Protein AF-A0A0D3DRS8-F1 (afdb_monomer_lite)

Foldseek 3Di:
DCPPQDDPDPVSLVCCQVVVPDPPVVNVLSVVLVVLLVVLVVVQVVCVVVPHDHDDPVVSVVVSVVVSVVVVVVVVVVVPDD

Organism: NCBI:txid109376

pLDDT: mean 84.96, std 12.79, range [37.62, 96.75]

Radius of gyration: 15.1 Å; chains: 1; bounding box: 28×38×41 Å

Sequence (82 aa):
MLGPRYSCDWSTLLQMLVDGGQDKIDIFLLCYTFQITVYYVWRERNGRRHGEKPQTGDSLRRYIDKYVRNRISTTQMVGGKG

Secondary structure (DSSP, 8-state):
--GGG----HHHHHHHHHH--S-HHHHHHHHHHHHHHHHHHHHHHHHHHTTPPPPPHHHHHHHHHHHHHHHHHHHHHHTT--

Structure (mmCIF, N/CA/C/O backbone):
data_AF-A0A0D3DRS8-F1
#
_entry.id   AF-A0A0D3DRS8-F1
#
loop_
_atom_site.group_PDB
_atom_site.id
_atom_site.type_symbol
_atom_site.label_atom_id
_atom_site.label_alt_id
_atom_site.label_comp_id
_atom_site.label_asym_id
_atom_site.label_entity_id
_atom_site.label_seq_id
_atom_site.pdbx_PDB_ins_code
_atom_site.Cartn_x
_atom_site.Cartn_y
_atom_site.Cartn_z
_atom_site.occupancy
_atom_site.B_iso_or_equiv
_atom_site.auth_seq_id
_atom_site.auth_comp_id
_atom_site.auth_asym_id
_atom_site.auth_atom_id
_atom_site.pdbx_PDB_model_num
ATOM 1 N N . MET A 1 1 ? -2.609 5.531 14.833 1.00 62.25 1 MET A N 1
ATOM 2 C CA . MET A 1 1 ? -1.955 4.416 14.106 1.00 62.25 1 MET A CA 1
ATOM 3 C C . MET A 1 1 ? -2.571 3.136 14.628 1.00 62.25 1 MET A C 1
ATOM 5 O O . MET A 1 1 ? -2.691 3.024 15.838 1.00 62.25 1 MET A O 1
ATOM 9 N N . LEU A 1 2 ? -2.908 2.193 13.739 1.00 71.19 2 LEU A N 1
ATOM 10 C CA . LEU A 1 2 ? -3.738 0.994 13.984 1.00 71.19 2 LEU A CA 1
ATOM 11 C C . LEU A 1 2 ? -3.378 0.144 15.224 1.00 71.19 2 LEU A C 1
ATOM 13 O O . LEU A 1 2 ? -4.200 -0.656 15.668 1.00 71.19 2 LEU A O 1
ATOM 17 N N . GLY A 1 3 ? -2.184 0.314 15.798 1.00 79.31 3 GLY A N 1
ATOM 18 C CA . GLY A 1 3 ? -1.829 -0.226 17.107 1.00 79.31 3 GLY A CA 1
ATOM 19 C C . GLY A 1 3 ? -1.975 -1.752 17.150 1.00 79.31 3 GLY A C 1
ATOM 20 O O . GLY A 1 3 ? -1.498 -2.418 16.231 1.00 79.31 3 GLY A O 1
ATOM 21 N N . PRO A 1 4 ? -2.665 -2.322 18.155 1.00 80.19 4 PRO A N 1
ATOM 22 C CA . PRO A 1 4 ? -2.885 -3.769 18.262 1.00 80.19 4 PRO A CA 1
ATOM 23 C C . PRO A 1 4 ? -3.661 -4.380 17.086 1.00 80.19 4 PRO A C 1
ATOM 25 O O . PRO A 1 4 ? -3.633 -5.589 16.897 1.00 80.19 4 PRO A O 1
ATOM 28 N N . ARG A 1 5 ? -4.371 -3.554 16.306 1.00 77.81 5 ARG A N 1
ATOM 29 C CA . ARG A 1 5 ? -5.158 -3.970 15.137 1.00 77.81 5 ARG A CA 1
ATOM 30 C C . ARG A 1 5 ? -4.346 -3.900 13.839 1.00 77.81 5 ARG A C 1
ATOM 32 O O . ARG A 1 5 ? -4.916 -4.026 12.763 1.00 77.81 5 ARG A O 1
ATOM 39 N N . TYR A 1 6 ? -3.037 -3.654 13.904 1.00 83.12 6 TYR A N 1
ATOM 40 C CA . TYR A 1 6 ? -2.182 -3.690 12.721 1.00 83.12 6 TYR A CA 1
ATOM 41 C C . TYR A 1 6 ? -2.183 -5.086 12.081 1.00 83.12 6 TYR A C 1
ATOM 43 O O . TYR A 1 6 ? -2.045 -6.096 12.768 1.00 83.12 6 TYR A O 1
ATOM 51 N N . SER A 1 7 ? -2.291 -5.132 10.753 1.00 85.69 7 SER A N 1
ATOM 52 C CA . SER A 1 7 ? -2.202 -6.363 9.974 1.00 85.69 7 SER A CA 1
ATOM 53 C C . SER A 1 7 ? -1.437 -6.125 8.674 1.00 85.69 7 SER A C 1
ATOM 55 O O . SER A 1 7 ? -1.515 -5.050 8.080 1.00 85.69 7 SER A O 1
ATOM 57 N N . CYS A 1 8 ? -0.709 -7.148 8.229 1.00 86.19 8 CYS A N 1
ATOM 58 C CA . CYS A 1 8 ? -0.118 -7.217 6.890 1.00 86.19 8 CYS A CA 1
ATOM 59 C C . CYS A 1 8 ? -0.993 -8.023 5.912 1.00 86.19 8 CYS A C 1
ATOM 61 O O . CYS A 1 8 ? -0.662 -8.099 4.730 1.00 86.19 8 CYS A O 1
ATOM 63 N N . ASP A 1 9 ? -2.063 -8.661 6.395 1.00 90.12 9 ASP A N 1
ATOM 64 C CA . ASP A 1 9 ? -2.958 -9.471 5.574 1.00 90.12 9 ASP A CA 1
ATOM 65 C C . ASP A 1 9 ? -3.942 -8.584 4.802 1.00 90.12 9 ASP A C 1
ATOM 67 O O . ASP A 1 9 ? -4.639 -7.742 5.371 1.00 90.12 9 ASP A O 1
ATOM 71 N N . TRP A 1 10 ? -4.005 -8.785 3.486 1.00 86.50 10 TRP A N 1
ATOM 72 C CA . TRP A 1 10 ? -4.792 -7.938 2.593 1.00 86.50 10 TRP A CA 1
ATOM 73 C C . TRP A 1 10 ? -6.295 -8.026 2.866 1.00 86.50 10 TRP A C 1
ATOM 75 O O . TRP A 1 10 ? -6.980 -7.005 2.891 1.00 86.50 10 TRP A O 1
ATOM 85 N N . SER A 1 11 ? -6.807 -9.232 3.111 1.00 90.69 11 SER A N 1
ATOM 86 C CA . SER A 1 11 ? -8.229 -9.461 3.387 1.00 90.69 11 SER A CA 1
ATOM 87 C C . SER A 1 11 ? -8.652 -8.793 4.694 1.00 90.69 11 SER A C 1
ATOM 89 O O . SER A 1 11 ? -9.700 -8.156 4.760 1.00 90.69 11 SER A O 1
ATOM 91 N N . THR A 1 12 ? -7.794 -8.862 5.709 1.00 89.62 12 THR A N 1
ATOM 92 C CA . THR A 1 12 ? -7.972 -8.203 7.005 1.00 89.62 12 THR A CA 1
ATOM 93 C C . THR A 1 12 ? -7.991 -6.682 6.859 1.00 89.62 12 THR A C 1
ATOM 95 O O . THR A 1 12 ? -8.865 -6.019 7.412 1.00 89.62 12 THR A O 1
ATOM 98 N N . LEU A 1 13 ? -7.073 -6.110 6.071 1.00 88.25 13 LEU A N 1
ATOM 99 C CA . LEU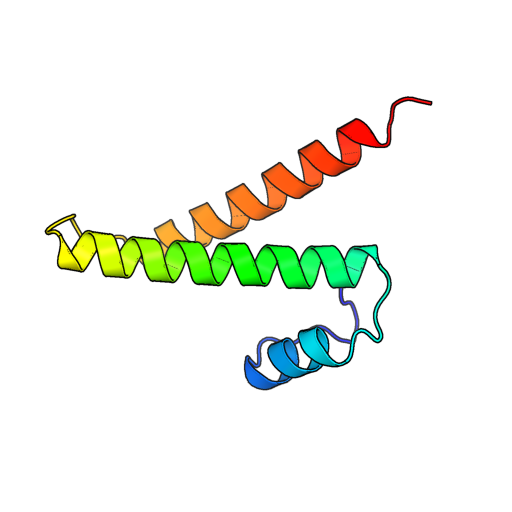 A 1 13 ? -7.055 -4.671 5.786 1.00 88.25 13 LEU A CA 1
ATOM 100 C C . LEU A 1 13 ? -8.317 -4.213 5.034 1.00 88.25 13 LEU A C 1
ATOM 102 O O . LEU A 1 13 ? -8.848 -3.143 5.328 1.00 88.25 13 LEU A O 1
ATOM 106 N N . LEU A 1 14 ? -8.826 -5.024 4.100 1.00 89.19 14 LEU A N 1
ATOM 107 C CA . LEU A 1 14 ? -10.090 -4.761 3.404 1.00 89.19 14 LEU A CA 1
ATOM 108 C C . LEU A 1 14 ? -11.296 -4.819 4.345 1.00 89.19 14 LEU A C 1
ATOM 110 O O . LEU A 1 14 ? -12.158 -3.949 4.280 1.00 89.19 14 LEU A O 1
ATOM 114 N N . GLN A 1 15 ? -11.352 -5.800 5.245 1.00 90.88 15 GLN A N 1
ATOM 115 C CA . GLN A 1 15 ? -12.404 -5.861 6.261 1.00 90.88 15 GLN A CA 1
ATOM 116 C C . GLN A 1 15 ? -12.358 -4.638 7.177 1.00 90.88 15 GLN A C 1
ATOM 118 O O . GLN A 1 15 ? -13.389 -4.024 7.419 1.00 90.88 15 GLN A O 1
ATOM 123 N N . MET A 1 16 ? -11.165 -4.220 7.606 1.00 87.88 16 MET A N 1
ATOM 124 C CA . MET A 1 16 ? -10.973 -3.001 8.395 1.00 87.88 16 MET A CA 1
ATOM 125 C C . MET A 1 16 ? -11.454 -1.738 7.670 1.00 87.88 16 MET A C 1
ATOM 127 O O . MET A 1 16 ? -11.966 -0.836 8.325 1.00 87.88 16 MET A O 1
ATOM 131 N N . LEU A 1 17 ? -11.298 -1.667 6.346 1.00 86.88 17 LEU A N 1
ATOM 132 C CA . LEU A 1 17 ? -11.804 -0.561 5.526 1.00 86.88 17 LEU A CA 1
ATOM 133 C C . LEU A 1 17 ? -13.337 -0.523 5.468 1.00 86.88 17 LEU A C 1
ATOM 135 O O . LEU A 1 17 ? -13.909 0.563 5.430 1.00 86.88 17 LEU A O 1
ATOM 139 N N . VAL A 1 18 ? -13.987 -1.689 5.432 1.00 88.00 18 VAL A N 1
ATOM 140 C CA . VAL A 1 18 ? -15.449 -1.813 5.305 1.00 88.00 18 VAL A CA 1
ATOM 141 C C . VAL A 1 18 ? -16.155 -1.659 6.652 1.00 88.00 18 VAL A C 1
ATOM 143 O O . VAL A 1 18 ? -17.194 -1.011 6.717 1.00 88.00 18 VAL A O 1
ATOM 146 N N . ASP A 1 19 ? -15.595 -2.241 7.712 1.00 85.06 19 ASP A N 1
ATOM 147 C CA . ASP A 1 19 ? -16.182 -2.258 9.057 1.00 85.06 19 ASP A CA 1
ATOM 148 C C . ASP A 1 19 ? -16.267 -0.853 9.671 1.00 85.06 19 ASP A C 1
ATOM 150 O O . ASP A 1 19 ? -17.228 -0.524 10.362 1.00 85.06 19 ASP A O 1
ATOM 154 N N . GLY A 1 20 ? -15.276 0.006 9.401 1.00 76.81 20 GLY A N 1
ATOM 155 C CA . GLY A 1 20 ? -15.286 1.399 9.855 1.00 76.81 20 GLY A CA 1
ATOM 156 C C . GLY A 1 20 ? -15.317 1.568 11.381 1.00 76.81 20 GLY A C 1
ATOM 157 O O . GLY A 1 20 ? -15.690 2.629 11.877 1.00 76.81 20 GLY A O 1
ATOM 158 N N . GLY A 1 21 ? -14.934 0.538 12.141 1.00 78.94 21 GLY A N 1
ATOM 159 C CA . GLY A 1 21 ? -14.908 0.532 13.605 1.00 78.94 21 GLY A CA 1
ATOM 160 C C . GLY A 1 21 ? -13.669 1.185 14.236 1.00 78.94 21 GLY A C 1
ATOM 161 O O . GLY A 1 21 ? -13.314 0.845 15.369 1.00 78.94 21 GLY A O 1
ATOM 162 N N . GLN A 1 22 ? -12.947 2.043 13.511 1.00 80.69 22 GLN A N 1
ATOM 163 C CA . GLN A 1 22 ? -11.750 2.755 13.979 1.00 80.69 22 GLN A CA 1
ATOM 164 C C . GLN A 1 22 ? -12.031 4.254 14.182 1.00 80.69 22 GLN A C 1
ATOM 166 O O . GLN A 1 22 ? -13.030 4.792 13.710 1.00 80.69 22 GLN A O 1
ATOM 171 N N . ASP A 1 23 ? -11.137 4.951 14.888 1.00 83.88 23 ASP A N 1
ATOM 172 C CA . ASP A 1 23 ? -11.206 6.412 15.000 1.00 83.88 23 ASP A CA 1
ATOM 173 C C . ASP A 1 23 ? -11.133 7.066 13.605 1.00 83.88 23 ASP A C 1
ATOM 175 O O . ASP A 1 23 ? -10.476 6.550 12.696 1.00 83.88 23 ASP A O 1
ATOM 179 N N . LYS A 1 24 ? -11.775 8.227 13.433 1.00 83.38 24 LYS A N 1
ATOM 180 C CA . LYS A 1 24 ? -11.800 9.005 12.184 1.00 83.38 24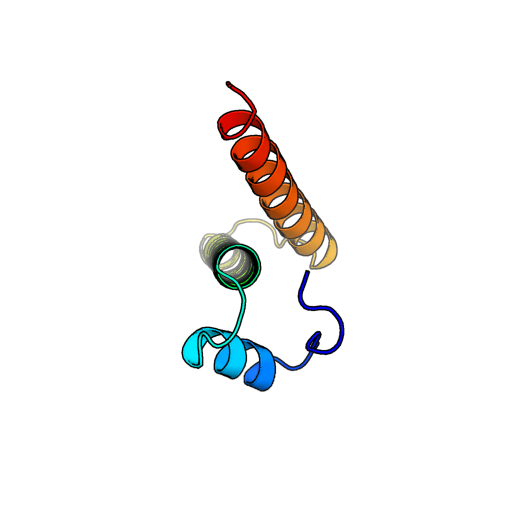 LYS A CA 1
ATOM 181 C C . LYS A 1 24 ? -10.412 9.187 11.571 1.00 83.38 24 LYS A C 1
ATOM 183 O O . LYS A 1 24 ? -10.273 9.086 10.352 1.00 83.38 24 LYS A O 1
ATOM 188 N N . ILE A 1 25 ? -9.393 9.454 12.391 1.00 83.50 25 ILE A N 1
ATOM 189 C CA . ILE A 1 25 ? -8.020 9.634 11.899 1.00 83.50 25 ILE A CA 1
ATOM 190 C C . ILE A 1 25 ? -7.457 8.305 11.392 1.00 83.50 25 ILE A C 1
ATOM 192 O O . ILE A 1 25 ? -6.844 8.268 10.326 1.00 83.50 25 ILE A O 1
ATOM 196 N N . ASP A 1 26 ? -7.681 7.209 12.114 1.00 83.62 26 ASP A N 1
ATOM 197 C CA . ASP A 1 26 ? -7.181 5.893 11.722 1.00 83.62 26 ASP A CA 1
ATOM 198 C C . ASP A 1 26 ? -7.873 5.372 10.455 1.00 83.62 26 ASP A C 1
ATOM 200 O O . ASP A 1 26 ? -7.184 4.885 9.557 1.00 83.62 26 ASP A O 1
ATOM 204 N N . ILE A 1 27 ? -9.194 5.554 10.318 1.00 86.81 27 ILE A N 1
ATOM 205 C CA . ILE A 1 27 ? -9.928 5.246 9.077 1.00 86.81 27 ILE A CA 1
ATOM 206 C C . ILE A 1 27 ? -9.400 6.093 7.926 1.00 86.81 27 ILE A C 1
ATOM 208 O O . ILE A 1 27 ? -9.125 5.565 6.850 1.00 86.81 27 ILE A O 1
ATOM 212 N N . PHE A 1 28 ? -9.221 7.400 8.134 1.00 85.94 28 PHE A N 1
ATOM 213 C CA . PHE A 1 28 ? -8.697 8.283 7.096 1.00 85.94 28 PHE A CA 1
ATOM 214 C C . PHE A 1 28 ? -7.313 7.830 6.619 1.00 85.94 28 PHE A C 1
ATOM 216 O O . PHE A 1 28 ? -7.085 7.713 5.415 1.00 85.94 28 PHE A O 1
ATOM 223 N N . LEU A 1 29 ? -6.397 7.543 7.547 1.00 87.38 29 LEU A N 1
ATOM 224 C CA . LEU A 1 29 ? -5.050 7.077 7.223 1.00 87.38 29 LEU A CA 1
ATOM 225 C C . LEU A 1 29 ? -5.072 5.730 6.499 1.00 87.38 29 LEU A C 1
ATOM 227 O O . LEU A 1 29 ? -4.327 5.557 5.531 1.00 87.38 29 LEU A O 1
ATOM 231 N N . LEU A 1 30 ? -5.926 4.801 6.934 1.00 87.69 30 LEU A N 1
ATOM 232 C CA . LEU A 1 30 ? -6.092 3.492 6.309 1.00 87.69 30 LEU A CA 1
ATOM 233 C C . LEU A 1 30 ? -6.623 3.632 4.873 1.00 87.69 30 LEU A C 1
ATOM 235 O O . LEU A 1 30 ? -5.975 3.163 3.936 1.00 87.69 30 LEU A O 1
ATOM 239 N N . CYS A 1 31 ? -7.734 4.349 4.684 1.00 89.50 31 CYS A N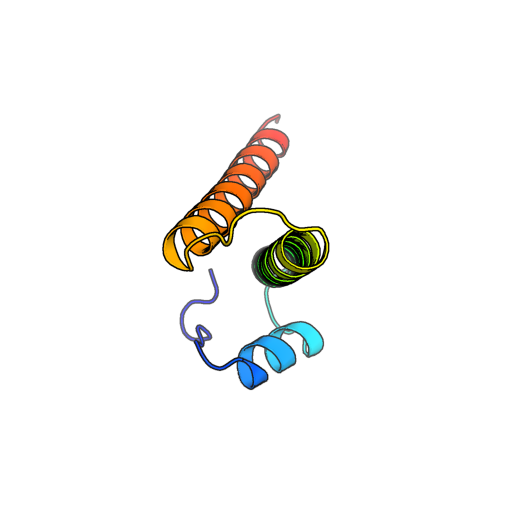 1
ATOM 240 C CA . CYS A 1 31 ? -8.331 4.634 3.377 1.00 89.50 31 CYS A CA 1
ATOM 241 C C . CYS A 1 31 ? -7.350 5.334 2.441 1.00 89.50 31 CYS A C 1
ATOM 243 O O . CYS A 1 31 ? -7.174 4.921 1.296 1.00 89.50 31 CYS A O 1
ATOM 245 N N . TYR A 1 32 ? -6.681 6.379 2.924 1.00 89.75 32 TYR A N 1
ATOM 246 C CA . TYR A 1 32 ? -5.758 7.155 2.110 1.00 89.75 32 TYR A CA 1
ATOM 247 C C . TYR A 1 32 ? -4.538 6.328 1.691 1.00 89.75 32 TYR A C 1
ATOM 249 O O . TYR A 1 32 ? -4.161 6.319 0.518 1.00 89.75 32 TYR A O 1
ATOM 257 N N . THR A 1 33 ? -3.941 5.580 2.622 1.00 90.25 33 THR A N 1
ATOM 258 C CA . THR A 1 33 ? -2.795 4.705 2.324 1.00 90.25 33 THR A CA 1
ATOM 259 C C . THR A 1 33 ? -3.180 3.624 1.316 1.00 90.25 33 THR A C 1
ATOM 261 O O . THR A 1 33 ? -2.425 3.359 0.375 1.00 90.25 33 THR A O 1
ATOM 264 N N . PHE A 1 34 ? -4.375 3.047 1.458 1.00 90.12 34 PHE A N 1
ATOM 265 C CA . PHE A 1 34 ? -4.916 2.072 0.517 1.00 90.12 34 PHE A CA 1
ATOM 266 C C . PHE A 1 34 ? -5.103 2.672 -0.885 1.00 90.12 34 PHE A C 1
ATOM 268 O O . PHE A 1 34 ? -4.590 2.124 -1.862 1.00 90.12 34 PHE A O 1
ATOM 275 N N . GLN A 1 35 ? -5.753 3.836 -0.987 1.00 91.81 35 GLN A N 1
ATOM 276 C CA . GLN A 1 35 ? -5.975 4.546 -2.253 1.00 91.81 35 GLN A CA 1
ATOM 277 C C . GLN A 1 35 ? -4.661 4.861 -2.974 1.00 91.81 35 GLN A C 1
ATOM 279 O O . GLN A 1 35 ? -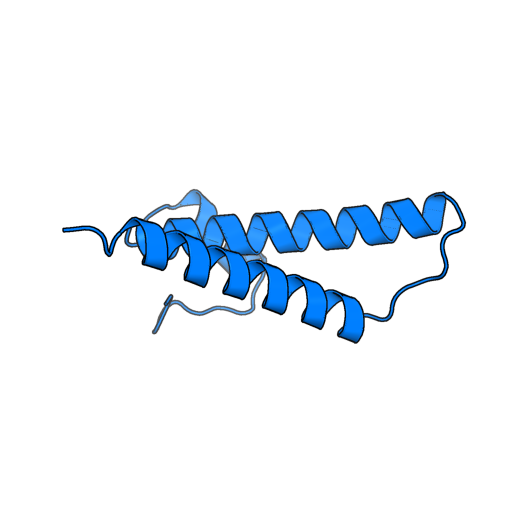4.522 4.573 -4.164 1.00 91.81 35 GLN A O 1
ATOM 284 N N . ILE A 1 36 ? -3.676 5.407 -2.255 1.00 92.50 36 ILE A N 1
ATOM 285 C CA . ILE A 1 36 ? -2.357 5.727 -2.813 1.00 92.50 36 ILE A CA 1
ATOM 286 C C . ILE A 1 36 ? -1.659 4.459 -3.307 1.00 92.50 36 ILE A C 1
ATOM 288 O O . ILE A 1 36 ? -1.121 4.449 -4.413 1.00 92.50 36 ILE A O 1
ATOM 292 N N . THR A 1 37 ? -1.702 3.376 -2.531 1.00 92.38 37 THR A N 1
ATOM 293 C CA . THR A 1 37 ? -1.088 2.099 -2.915 1.00 92.38 37 THR A CA 1
ATOM 294 C C . THR A 1 37 ? -1.690 1.560 -4.212 1.00 92.38 37 THR A C 1
ATOM 296 O O . THR A 1 37 ? -0.954 1.267 -5.155 1.00 92.38 37 THR A O 1
ATOM 299 N N . VAL A 1 38 ? -3.023 1.494 -4.299 1.00 92.81 38 VAL A N 1
ATOM 300 C CA . VAL A 1 38 ? -3.731 1.029 -5.502 1.00 92.81 38 VAL A CA 1
ATOM 301 C C . VAL A 1 38 ? -3.420 1.920 -6.705 1.00 92.81 38 VAL A C 1
ATOM 303 O O . VAL A 1 38 ? -3.102 1.403 -7.776 1.00 92.81 38 VAL A O 1
ATOM 306 N N . TYR A 1 39 ? -3.443 3.244 -6.529 1.00 94.25 39 TYR A N 1
ATOM 307 C CA . TYR A 1 39 ? -3.127 4.198 -7.592 1.00 94.25 39 TYR A CA 1
ATOM 308 C C . TYR A 1 39 ? -1.719 3.992 -8.156 1.00 94.25 39 TYR A C 1
ATOM 310 O O . TYR A 1 39 ? -1.552 3.919 -9.371 1.00 94.25 39 TYR A O 1
ATOM 318 N N . TYR A 1 40 ? -0.704 3.865 -7.300 1.00 93.44 40 TYR A N 1
ATOM 319 C CA . TYR A 1 40 ? 0.679 3.700 -7.750 1.00 93.44 40 TYR A CA 1
ATOM 320 C C . TYR A 1 40 ? 0.914 2.354 -8.437 1.00 93.44 40 TYR A C 1
ATOM 322 O O . TYR A 1 40 ? 1.602 2.310 -9.455 1.00 93.44 40 TYR A O 1
ATOM 330 N N . VAL A 1 41 ? 0.299 1.275 -7.945 1.00 93.31 41 VAL A N 1
ATOM 331 C CA . VAL A 1 41 ? 0.341 -0.036 -8.613 1.00 93.31 41 VAL A CA 1
ATOM 332 C C . VAL A 1 41 ? -0.328 0.025 -9.985 1.00 93.31 41 VAL A C 1
ATOM 334 O O . VAL A 1 41 ? 0.225 -0.479 -10.963 1.00 93.31 41 VAL A O 1
ATOM 337 N N . TRP A 1 42 ? -1.505 0.648 -10.072 1.00 95.62 42 TRP A N 1
ATOM 338 C CA . TRP A 1 42 ? -2.197 0.842 -11.343 1.00 95.62 42 TRP A CA 1
ATOM 339 C C . TRP A 1 42 ? -1.362 1.686 -12.311 1.00 95.62 42 TRP A C 1
ATOM 341 O O . TRP A 1 42 ? -1.163 1.277 -13.453 1.00 95.62 42 TRP A O 1
ATOM 351 N N . ARG A 1 43 ? -0.825 2.821 -11.850 1.00 94.94 43 ARG A N 1
ATOM 352 C CA . ARG A 1 43 ? -0.013 3.739 -12.655 1.00 94.94 43 ARG A CA 1
ATOM 353 C C . ARG A 1 43 ? 1.218 3.045 -13.220 1.00 94.94 43 ARG A C 1
ATOM 355 O O . ARG A 1 43 ? 1.507 3.221 -14.395 1.00 94.94 43 ARG A O 1
ATOM 362 N N . GLU A 1 44 ? 1.916 2.259 -12.404 1.00 95.19 44 GLU A N 1
ATOM 363 C CA . GLU A 1 44 ? 3.083 1.500 -12.852 1.00 95.19 44 GLU A CA 1
ATOM 364 C C . GLU A 1 44 ? 2.685 0.539 -13.978 1.00 95.19 44 GLU A C 1
ATOM 366 O O . GLU A 1 44 ? 3.241 0.601 -15.077 1.00 95.19 44 GLU A O 1
ATOM 371 N N . ARG A 1 45 ? 1.663 -0.295 -13.736 1.00 94.69 45 ARG A N 1
ATOM 372 C CA . ARG A 1 45 ? 1.185 -1.276 -14.719 1.00 94.69 45 ARG A CA 1
ATOM 373 C C . ARG A 1 45 ? 0.750 -0.603 -16.017 1.00 94.69 45 ARG A C 1
ATOM 375 O O . ARG A 1 45 ? 1.000 -1.134 -17.098 1.00 94.69 45 ARG A O 1
ATOM 382 N N . ASN A 1 46 ? 0.110 0.558 -15.910 1.00 96.75 46 ASN A N 1
ATOM 383 C CA . ASN A 1 46 ? -0.299 1.347 -17.059 1.00 96.75 46 ASN A CA 1
ATOM 384 C C . ASN A 1 46 ? 0.913 1.910 -17.815 1.00 96.75 46 ASN A C 1
ATOM 386 O O . ASN A 1 46 ? 0.975 1.786 -19.033 1.00 96.75 46 ASN A O 1
ATOM 390 N N . GLY A 1 47 ? 1.913 2.439 -17.108 1.00 96.12 47 GLY A N 1
ATOM 391 C CA . GLY A 1 47 ? 3.174 2.886 -17.700 1.00 96.12 47 GLY A CA 1
ATOM 392 C C . GLY A 1 47 ? 3.857 1.770 -18.489 1.00 96.12 47 GLY A C 1
ATOM 393 O O . GLY A 1 47 ? 4.163 1.952 -19.666 1.00 96.12 47 GLY A O 1
ATOM 394 N N . ARG A 1 48 ? 3.987 0.569 -17.904 1.00 95.12 48 ARG A N 1
ATOM 395 C CA . ARG A 1 48 ? 4.523 -0.609 -18.616 1.00 95.12 48 ARG A CA 1
ATOM 396 C C . ARG A 1 48 ? 3.736 -0.927 -19.882 1.00 95.12 48 ARG A C 1
ATOM 398 O O . ARG A 1 48 ? 4.333 -1.197 -20.920 1.00 95.12 48 ARG A O 1
ATOM 405 N N . ARG A 1 49 ? 2.400 -0.873 -19.816 1.00 96.50 49 ARG A N 1
ATOM 406 C CA . ARG A 1 49 ? 1.523 -1.102 -20.977 1.00 96.50 49 ARG A CA 1
ATOM 407 C C . ARG A 1 49 ? 1.766 -0.090 -22.103 1.00 96.50 49 ARG A C 1
ATOM 409 O O . ARG A 1 49 ? 1.619 -0.450 -23.266 1.00 96.50 49 ARG A O 1
ATOM 416 N N . HIS A 1 50 ? 2.150 1.139 -21.768 1.00 96.75 50 HIS A N 1
ATOM 417 C CA . HIS A 1 50 ? 2.457 2.206 -22.722 1.00 96.75 50 HIS A CA 1
ATOM 418 C C . HIS A 1 50 ? 3.952 2.322 -23.073 1.00 96.75 50 HIS A C 1
ATOM 420 O O . HIS A 1 50 ? 4.348 3.277 -23.737 1.00 96.75 50 HIS A O 1
ATOM 426 N N . GLY A 1 51 ? 4.781 1.351 -22.676 1.00 95.38 51 GLY A N 1
ATOM 427 C CA . GLY A 1 51 ? 6.202 1.300 -23.035 1.00 95.38 51 GLY A CA 1
ATOM 428 C C . GLY A 1 51 ? 7.130 2.103 -22.119 1.00 95.38 51 GLY A C 1
ATOM 429 O O . GLY A 1 51 ? 8.304 2.278 -22.447 1.00 95.38 51 GLY A O 1
ATOM 430 N N . GLU A 1 52 ? 6.649 2.575 -20.966 1.00 95.62 52 GLU A N 1
ATOM 431 C CA . GLU A 1 52 ? 7.529 3.132 -19.938 1.00 95.62 52 GLU A CA 1
ATOM 432 C C . GLU A 1 52 ? 8.441 2.043 -19.357 1.00 95.62 52 GLU A C 1
ATOM 434 O O . GLU A 1 52 ? 8.090 0.860 -19.275 1.00 95.62 52 GLU A O 1
ATOM 439 N N . LYS A 1 53 ? 9.636 2.450 -18.917 1.00 93.75 53 LYS A N 1
ATOM 440 C CA . LYS A 1 53 ? 10.585 1.531 -18.283 1.00 93.75 53 LYS A CA 1
ATOM 441 C C . LYS A 1 53 ? 10.017 1.029 -16.947 1.00 93.75 53 LYS A C 1
ATOM 443 O O . LYS A 1 53 ? 9.587 1.860 -16.143 1.00 93.75 53 LYS A O 1
ATOM 448 N N . PRO A 1 54 ? 10.074 -0.287 -16.666 1.00 91.81 54 PRO A N 1
ATOM 449 C CA . PRO A 1 54 ? 9.619 -0.838 -15.396 1.00 91.81 54 PRO A CA 1
ATOM 450 C C . PRO A 1 54 ? 10.301 -0.170 -14.204 1.00 91.81 54 PRO A C 1
ATOM 452 O O . PRO A 1 54 ? 11.526 -0.029 -14.172 1.00 91.81 54 PRO A O 1
ATOM 455 N N . GLN A 1 55 ? 9.509 0.192 -13.199 1.00 90.75 55 GLN A N 1
ATOM 456 C CA . GLN A 1 55 ? 10.043 0.620 -11.911 1.00 90.75 55 GLN A CA 1
ATOM 457 C C . GLN A 1 55 ? 10.242 -0.589 -10.993 1.00 90.75 55 GLN A C 1
ATOM 459 O O . GLN A 1 55 ? 9.482 -1.560 -11.031 1.00 90.75 55 GLN A O 1
ATOM 464 N N . THR A 1 56 ? 11.265 -0.527 -10.139 1.00 92.19 56 THR A N 1
ATOM 465 C CA . THR A 1 56 ? 11.478 -1.543 -9.103 1.00 92.19 56 THR A CA 1
ATOM 466 C C . THR A 1 56 ? 10.409 -1.434 -8.015 1.00 92.19 56 THR A C 1
ATOM 468 O O . THR A 1 56 ? 9.898 -0.346 -7.726 1.00 92.19 56 THR A O 1
ATOM 471 N N . GLY A 1 57 ? 10.099 -2.561 -7.365 1.00 90.38 57 GLY A N 1
ATOM 472 C CA . GLY A 1 57 ? 9.177 -2.583 -6.224 1.00 90.38 57 GLY A CA 1
ATOM 473 C C . GLY A 1 57 ? 9.620 -1.650 -5.091 1.00 90.38 57 GLY A C 1
ATOM 474 O O . GLY A 1 57 ? 8.787 -0.973 -4.491 1.00 90.38 57 GLY A O 1
ATOM 475 N N . ASP A 1 58 ? 10.930 -1.527 -4.862 1.00 92.38 58 ASP A N 1
ATOM 476 C CA . ASP A 1 58 ? 11.492 -0.621 -3.855 1.00 92.38 58 ASP A CA 1
ATOM 477 C C . ASP A 1 58 ? 11.249 0.855 -4.173 1.00 92.38 58 ASP A C 1
ATOM 479 O O . ASP A 1 58 ? 10.901 1.632 -3.281 1.00 92.38 58 ASP A O 1
ATOM 483 N N . SER A 1 59 ? 11.385 1.254 -5.440 1.00 90.75 59 SER A N 1
ATOM 484 C CA . SER A 1 59 ? 11.057 2.613 -5.874 1.00 90.75 59 SER A CA 1
ATOM 485 C C . SER A 1 59 ? 9.576 2.905 -5.655 1.00 90.75 59 SER A C 1
ATOM 487 O O . SER A 1 59 ? 9.234 3.937 -5.077 1.00 90.75 59 SER A O 1
ATOM 489 N N . LEU A 1 60 ? 8.699 1.969 -6.031 1.00 91.88 60 LEU A N 1
ATOM 490 C CA . LEU A 1 60 ? 7.256 2.109 -5.840 1.00 91.88 60 LEU A CA 1
ATOM 491 C C . LEU A 1 60 ? 6.891 2.257 -4.357 1.00 91.88 60 LEU A C 1
ATOM 493 O O . LEU A 1 60 ? 6.141 3.161 -3.988 1.00 91.88 60 LEU A O 1
ATOM 497 N N . ARG A 1 61 ? 7.491 1.428 -3.493 1.00 91.50 61 ARG A N 1
ATOM 498 C CA . ARG A 1 61 ? 7.334 1.507 -2.036 1.00 91.50 61 ARG A CA 1
ATOM 499 C C . ARG A 1 61 ? 7.777 2.864 -1.490 1.00 91.50 61 ARG A C 1
ATOM 501 O O . ARG A 1 61 ? 7.054 3.458 -0.694 1.00 91.50 61 ARG A O 1
ATOM 508 N N . ARG A 1 62 ? 8.936 3.373 -1.926 1.00 93.12 62 ARG A N 1
ATOM 509 C CA . ARG A 1 62 ? 9.446 4.696 -1.520 1.00 93.12 62 ARG A CA 1
ATOM 510 C C . ARG A 1 62 ? 8.518 5.826 -1.953 1.00 93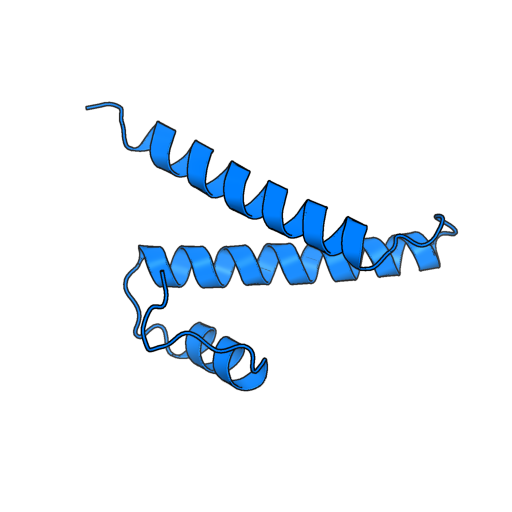.12 62 ARG A C 1
ATOM 512 O O . ARG A 1 62 ? 8.312 6.758 -1.178 1.00 93.12 62 ARG A O 1
ATOM 519 N N . TYR A 1 63 ? 7.950 5.754 -3.158 1.00 90.50 63 TYR A N 1
ATOM 520 C CA . TYR A 1 63 ? 6.956 6.732 -3.595 1.00 90.50 63 TYR A CA 1
ATOM 521 C C . TYR A 1 63 ? 5.725 6.684 -2.694 1.00 90.50 63 TYR A C 1
ATOM 523 O O . TYR A 1 63 ? 5.384 7.702 -2.101 1.00 90.50 63 TYR A O 1
ATOM 531 N N . ILE A 1 64 ? 5.109 5.516 -2.519 1.00 91.50 64 ILE A N 1
ATOM 532 C CA . ILE A 1 64 ? 3.913 5.365 -1.680 1.00 91.50 64 ILE A CA 1
ATOM 533 C C . ILE A 1 64 ? 4.152 5.933 -0.271 1.00 91.50 64 ILE A C 1
ATOM 535 O O . ILE A 1 64 ? 3.395 6.798 0.168 1.00 91.50 64 ILE A O 1
ATOM 539 N N . ASP A 1 65 ? 5.244 5.545 0.395 1.00 91.31 65 ASP A N 1
ATOM 540 C CA . ASP A 1 65 ? 5.606 6.039 1.733 1.00 91.31 65 ASP A CA 1
ATOM 541 C C . ASP A 1 65 ? 5.778 7.569 1.769 1.00 91.31 65 ASP A C 1
ATOM 543 O O . ASP A 1 65 ? 5.216 8.247 2.634 1.00 91.31 65 ASP A O 1
ATOM 547 N N . LYS A 1 66 ? 6.476 8.144 0.780 1.00 92.00 66 LYS A N 1
ATOM 548 C CA . LYS A 1 66 ? 6.655 9.598 0.662 1.00 92.00 66 LYS A CA 1
ATOM 549 C C . LYS A 1 66 ? 5.323 10.331 0.488 1.00 92.00 66 LYS A C 1
ATOM 551 O O . LYS A 1 66 ? 5.097 11.347 1.142 1.00 92.00 66 LYS A O 1
ATOM 556 N N . TYR A 1 67 ? 4.438 9.844 -0.380 1.00 89.62 67 TYR A N 1
ATOM 557 C CA . TYR A 1 67 ? 3.147 10.490 -0.644 1.00 89.62 67 TYR A CA 1
ATOM 558 C C . TYR A 1 67 ? 2.187 10.386 0.544 1.00 89.62 67 TYR A C 1
ATOM 560 O O . TYR A 1 67 ? 1.444 11.335 0.811 1.00 89.62 67 TYR A O 1
ATOM 568 N N . VAL A 1 68 ? 2.234 9.276 1.284 1.00 88.88 68 VAL A N 1
ATOM 569 C CA . VAL A 1 68 ? 1.491 9.118 2.539 1.00 88.88 68 VAL A CA 1
ATOM 570 C C . VAL A 1 68 ? 1.989 10.112 3.584 1.00 88.88 68 VAL A C 1
ATOM 572 O O . VAL A 1 68 ? 1.192 10.907 4.082 1.00 88.88 68 VAL A O 1
ATOM 575 N N . ARG A 1 69 ? 3.301 10.164 3.852 1.00 88.94 69 ARG A N 1
ATOM 576 C CA . ARG A 1 69 ? 3.873 11.114 4.822 1.00 88.94 69 ARG A CA 1
ATOM 577 C C . ARG A 1 69 ? 3.592 12.566 4.460 1.00 88.94 69 ARG A C 1
ATOM 579 O O . ARG A 1 69 ? 3.119 13.311 5.309 1.00 88.94 69 ARG A O 1
ATOM 586 N N . ASN A 1 70 ? 3.804 12.946 3.199 1.00 89.50 70 ASN A N 1
ATOM 587 C CA . ASN A 1 70 ? 3.546 14.309 2.738 1.00 89.50 70 ASN A CA 1
ATOM 588 C C . ASN A 1 70 ? 2.095 14.729 3.002 1.00 89.50 70 ASN A C 1
ATOM 590 O O . ASN A 1 70 ? 1.857 15.829 3.493 1.00 89.50 70 ASN A O 1
ATOM 594 N N . ARG A 1 71 ? 1.121 13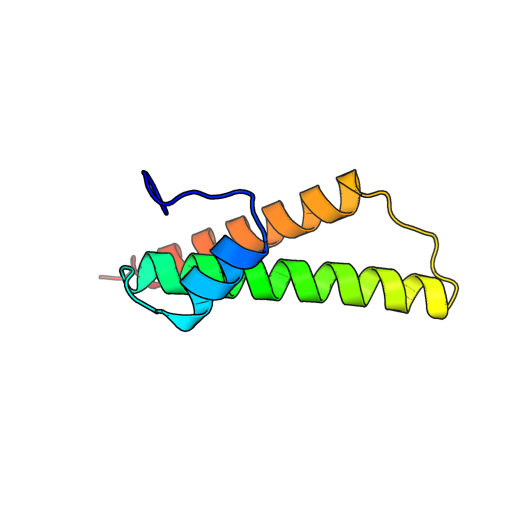.848 2.735 1.00 85.62 71 ARG A N 1
ATOM 595 C CA . ARG A 1 71 ? -0.289 14.154 3.000 1.00 85.62 71 ARG A CA 1
ATOM 596 C C . ARG A 1 71 ? -0.570 14.347 4.482 1.00 85.62 71 ARG A C 1
ATOM 598 O O . ARG A 1 71 ? -1.303 15.271 4.832 1.00 85.62 71 ARG A O 1
ATOM 605 N N . ILE A 1 72 ? -0.009 13.490 5.331 1.00 84.06 72 ILE A N 1
ATOM 606 C CA . ILE A 1 72 ? -0.160 13.590 6.786 1.00 84.06 72 ILE A CA 1
ATOM 607 C C . ILE A 1 72 ? 0.405 14.927 7.266 1.00 84.06 72 ILE A C 1
ATOM 609 O O . ILE A 1 72 ? -0.300 15.669 7.947 1.00 84.06 72 ILE A O 1
ATOM 613 N N . SER A 1 73 ? 1.621 15.278 6.840 1.00 83.50 73 SER A N 1
ATOM 614 C CA . SER A 1 73 ? 2.268 16.542 7.196 1.00 83.50 73 SER A CA 1
ATOM 615 C C . SER A 1 73 ? 1.444 17.757 6.765 1.00 83.50 73 SER A C 1
ATOM 617 O O . SER A 1 73 ? 1.209 18.649 7.575 1.00 83.50 73 SER A O 1
ATOM 619 N N . THR A 1 74 ? 0.933 17.786 5.529 1.00 78.50 74 THR A N 1
ATOM 620 C CA . THR A 1 74 ? 0.078 18.893 5.064 1.00 78.50 74 THR A CA 1
ATOM 621 C C . THR A 1 74 ? -1.250 18.960 5.823 1.00 78.50 74 THR A C 1
ATOM 623 O O . THR A 1 74 ? -1.720 20.048 6.133 1.00 78.50 74 THR A O 1
ATOM 626 N N . THR A 1 75 ? -1.853 17.818 6.160 1.00 70.81 75 THR A N 1
ATOM 627 C CA . THR A 1 75 ? -3.140 17.779 6.877 1.00 70.81 75 THR A CA 1
ATOM 628 C C . THR A 1 75 ? -2.992 18.256 8.327 1.00 70.81 75 THR A C 1
ATOM 630 O O . THR A 1 75 ? -3.853 18.977 8.821 1.00 70.81 75 THR A O 1
ATOM 633 N N . GLN A 1 76 ? -1.873 17.940 8.990 1.00 62.00 76 GLN A N 1
ATOM 634 C CA . GLN A 1 76 ? -1.562 18.457 10.329 1.00 62.00 76 GLN A CA 1
ATOM 635 C C . GLN A 1 76 ? -1.273 19.967 10.326 1.00 62.00 76 GLN A C 1
ATOM 637 O O . GLN A 1 76 ? -1.714 20.668 11.232 1.00 62.00 76 GLN A O 1
ATOM 642 N N . MET A 1 77 ? -0.607 20.496 9.290 1.00 52.88 77 MET A N 1
ATOM 643 C CA . MET A 1 77 ? -0.352 21.941 9.165 1.00 52.88 77 MET A CA 1
ATOM 644 C C . MET A 1 77 ? -1.634 22.776 9.029 1.00 52.88 77 MET A C 1
ATOM 646 O O . MET A 1 77 ? -1.664 23.921 9.474 1.00 52.88 77 MET A O 1
ATOM 650 N N . VAL A 1 78 ? -2.698 22.223 8.439 1.00 53.69 78 VAL A N 1
ATOM 651 C CA . VAL A 1 78 ? -3.988 22.924 8.303 1.00 53.69 78 VAL A CA 1
ATOM 652 C C . VAL A 1 78 ? -4.754 22.974 9.634 1.00 53.69 78 VAL A C 1
ATOM 654 O O . VAL A 1 78 ? -5.477 23.935 9.873 1.00 53.69 78 VAL A O 1
ATOM 657 N N . GLY A 1 79 ? -4.552 22.003 10.532 1.00 51.34 79 GLY A N 1
ATOM 658 C CA . GLY A 1 79 ? -5.167 21.978 11.867 1.00 51.34 79 GLY A CA 1
ATOM 659 C C . GLY A 1 79 ? -4.447 22.813 12.937 1.00 51.34 79 GLY A C 1
ATOM 660 O O . GLY A 1 79 ? -4.956 22.932 14.044 1.00 51.34 79 GLY A O 1
ATOM 661 N N . GLY A 1 80 ? -3.275 23.378 12.626 1.00 46.50 80 GLY A N 1
ATOM 662 C CA . GLY A 1 80 ? -2.435 24.143 13.559 1.00 46.50 80 GLY A CA 1
ATOM 663 C C . GLY A 1 80 ? -2.623 25.663 13.526 1.00 46.50 80 GLY A C 1
ATOM 664 O O . GLY A 1 80 ? -1.798 26.378 14.086 1.00 46.50 80 GLY A O 1
ATOM 665 N N . LYS A 1 81 ? -3.658 26.177 12.850 1.00 39.03 81 LYS A N 1
ATOM 666 C CA . LYS A 1 81 ? -4.024 27.600 12.902 1.00 39.03 81 LYS A CA 1
ATOM 667 C C . LYS A 1 81 ? -5.221 27.785 13.835 1.00 39.03 81 LYS A C 1
ATOM 669 O O . LYS A 1 81 ? -6.358 27.835 13.371 1.00 39.03 81 LYS A O 1
ATOM 674 N N . GLY A 1 82 ? -4.927 27.823 15.132 1.00 37.62 82 GLY A N 1
ATOM 675 C CA . GLY A 1 82 ? -5.769 28.407 16.177 1.00 37.62 82 GLY A CA 1
ATOM 676 C C . GLY A 1 82 ? -5.106 29.677 16.679 1.00 37.62 82 GLY A C 1
ATOM 677 O O . GLY A 1 82 ? -3.869 29.625 16.864 1.00 37.62 82 GLY A O 1
#